Protein AF-A0A7V4MFY6-F1 (afdb_monomer_lite)

Foldseek 3Di:
DQFLDDPQAQHWDKDKDWDDDPNFIKIKIWTWGHYNHTSDTDTPDMDIDPDGPDDDDPPDDDCPPPVVCVVVVVVVVVVVVVVVVVVVD

Radius of gyration: 22.57 Å; chains: 1; bounding box: 51×62×32 Å

Sequence (89 aa):
PFGCVGPWLGQTAYAGIELQFNGLTHYGWLRISHFEFSNGGALIDWAYETRPGVPILAGAVPEPSTWALLVGGGVLMVWFRRKRHERRG

pLDDT: mean 86.16, std 11.05, range [53.25, 97.31]

Secondary structure (DSSP, 8-state):
--SSSSTTTT-EEEEEEEEEETTEEEEEEEEEEE-TTSS-EEEEEEEE-SSTT----TT----SSHHHHHHHHHHHHHHHHHHHHHT--

Structure (mmCIF, N/CA/C/O backbone):
data_AF-A0A7V4MFY6-F1
#
_entry.id   AF-A0A7V4MFY6-F1
#
loop_
_atom_site.group_PDB
_atom_site.id
_atom_site.type_symbol
_atom_site.label_atom_id
_atom_site.label_alt_id
_atom_site.label_comp_id
_atom_site.label_asym_id
_atom_site.label_entity_id
_atom_site.label_seq_id
_atom_site.pdbx_PDB_ins_code
_atom_site.Cartn_x
_atom_site.Cartn_y
_atom_site.Cartn_z
_atom_site.occupancy
_atom_site.B_iso_or_equiv
_atom_site.auth_seq_id
_atom_site.auth_comp_id
_atom_site.auth_asym_id
_atom_site.auth_atom_id
_atom_site.pdbx_PDB_model_num
ATOM 1 N N . PRO A 1 1 ? 16.766 7.228 -3.404 1.00 53.25 1 PRO A N 1
ATOM 2 C CA . PRO A 1 1 ? 16.148 7.972 -4.527 1.00 53.25 1 PRO A CA 1
ATOM 3 C C . PRO A 1 1 ? 15.241 7.048 -5.346 1.00 53.25 1 PRO A C 1
ATOM 5 O O . PRO A 1 1 ? 15.630 5.913 -5.609 1.00 53.25 1 PRO A O 1
ATOM 8 N N . PHE A 1 2 ? 14.045 7.522 -5.699 1.00 58.53 2 PHE A N 1
ATOM 9 C CA . PHE A 1 2 ? 13.186 6.878 -6.694 1.00 58.53 2 PHE A CA 1
ATOM 10 C C . PHE A 1 2 ? 13.621 7.399 -8.073 1.00 58.53 2 PHE A C 1
ATOM 12 O O . PHE A 1 2 ? 13.557 8.604 -8.303 1.00 58.53 2 PHE A O 1
ATOM 19 N N . GLY A 1 3 ? 14.132 6.537 -8.952 1.00 61.41 3 GLY A N 1
ATOM 20 C CA . GLY A 1 3 ? 14.641 6.920 -10.276 1.00 61.41 3 GLY A CA 1
ATOM 21 C C . GLY A 1 3 ? 15.612 5.885 -10.852 1.00 61.41 3 GLY A C 1
ATOM 22 O O . GLY A 1 3 ? 15.938 4.906 -10.185 1.00 61.41 3 GLY A O 1
ATOM 23 N N . CYS A 1 4 ? 16.141 6.158 -12.050 1.00 61.78 4 CYS A N 1
ATOM 24 C CA . CYS A 1 4 ? 17.092 5.319 -12.797 1.00 61.78 4 CYS A CA 1
ATOM 25 C C . CYS A 1 4 ? 18.416 5.040 -12.056 1.00 61.78 4 CYS A C 1
ATOM 27 O O . CYS A 1 4 ? 19.246 4.263 -12.518 1.00 61.78 4 CYS A O 1
ATOM 29 N N . VAL A 1 5 ? 18.604 5.658 -10.888 1.00 68.62 5 VAL A N 1
ATOM 30 C CA . VAL A 1 5 ? 19.663 5.384 -9.921 1.00 68.62 5 VAL A CA 1
ATOM 31 C C . VAL A 1 5 ? 19.043 5.231 -8.530 1.00 68.62 5 VAL A C 1
ATOM 33 O O . VAL A 1 5 ? 18.494 6.173 -7.955 1.00 68.62 5 VAL A O 1
ATOM 36 N N . GLY A 1 6 ? 19.127 4.026 -7.968 1.00 78.06 6 GLY A N 1
ATOM 37 C CA . GLY A 1 6 ? 18.602 3.722 -6.641 1.00 78.06 6 GLY A CA 1
ATOM 38 C C . GLY A 1 6 ? 18.513 2.219 -6.369 1.00 78.06 6 GLY A C 1
ATOM 39 O O . GLY A 1 6 ? 18.578 1.417 -7.297 1.00 78.06 6 GLY A O 1
ATOM 40 N N . PRO A 1 7 ? 18.331 1.815 -5.101 1.00 81.62 7 PRO A N 1
ATOM 41 C CA . PRO A 1 7 ? 18.291 0.402 -4.710 1.00 81.62 7 PRO A CA 1
ATOM 42 C C . PRO A 1 7 ? 17.063 -0.355 -5.240 1.00 81.62 7 PRO A C 1
ATOM 44 O O . PRO A 1 7 ? 16.967 -1.564 -5.065 1.00 81.62 7 PRO A O 1
ATOM 47 N N . TRP A 1 8 ? 16.090 0.353 -5.817 1.00 81.75 8 TRP A N 1
ATOM 48 C CA . TRP A 1 8 ? 14.827 -0.212 -6.294 1.00 81.75 8 TRP A CA 1
ATOM 49 C C . TRP A 1 8 ? 14.779 -0.315 -7.824 1.00 81.75 8 TRP A C 1
ATOM 51 O O . TRP A 1 8 ? 13.728 -0.626 -8.370 1.00 81.75 8 TRP A O 1
ATOM 61 N N . LEU A 1 9 ? 15.890 -0.050 -8.521 1.00 86.19 9 LEU A N 1
ATOM 62 C CA . LEU A 1 9 ? 15.971 -0.129 -9.980 1.00 86.19 9 LEU A CA 1
ATOM 63 C C . LEU A 1 9 ? 15.595 -1.534 -10.473 1.00 86.19 9 LEU A C 1
ATOM 65 O O . LEU A 1 9 ? 16.176 -2.512 -10.013 1.00 86.19 9 LEU A O 1
ATOM 69 N N . GLY A 1 10 ? 14.614 -1.628 -11.376 1.00 85.81 10 GLY A N 1
ATOM 70 C CA . GLY A 1 10 ? 14.108 -2.909 -11.888 1.00 85.81 10 GLY A CA 1
ATOM 71 C C . GLY A 1 10 ? 13.310 -3.746 -10.890 1.00 85.81 10 GLY A C 1
ATOM 72 O O . GLY A 1 10 ? 12.855 -4.835 -11.227 1.00 85.81 10 GLY A O 1
ATOM 73 N N . GLN A 1 11 ? 13.114 -3.253 -9.665 1.00 89.81 11 GLN A N 1
ATOM 74 C CA . GLN A 1 11 ? 12.468 -4.010 -8.604 1.00 89.81 11 GLN A CA 1
ATOM 75 C C . GLN A 1 11 ? 11.003 -3.622 -8.441 1.00 89.81 11 GLN A C 1
ATOM 77 O O . GLN A 1 11 ? 10.585 -2.488 -8.686 1.00 89.81 11 GLN A O 1
ATOM 82 N N . THR A 1 12 ? 10.227 -4.582 -7.944 1.00 91.94 12 THR A N 1
ATOM 83 C CA . THR A 1 12 ? 8.937 -4.309 -7.314 1.00 91.94 12 THR A CA 1
ATOM 84 C C . THR A 1 12 ? 9.128 -4.285 -5.806 1.00 91.94 12 THR A C 1
ATOM 86 O O . THR A 1 12 ? 9.595 -5.264 -5.227 1.00 91.94 12 THR A O 1
ATOM 89 N N . ALA A 1 13 ? 8.777 -3.172 -5.169 1.00 91.44 13 ALA A N 1
ATOM 90 C CA . ALA A 1 13 ? 9.010 -2.955 -3.746 1.00 91.44 13 ALA A CA 1
ATOM 91 C C . ALA A 1 13 ? 7.824 -2.256 -3.073 1.00 91.44 13 ALA A C 1
ATOM 93 O O . ALA A 1 13 ? 6.968 -1.661 -3.732 1.00 91.44 13 ALA A O 1
ATOM 94 N N . TYR A 1 14 ? 7.794 -2.335 -1.743 1.00 93.44 14 TYR A N 1
ATOM 95 C CA . TYR A 1 14 ? 6.793 -1.676 -0.912 1.00 93.44 14 TYR A CA 1
ATOM 96 C C . TYR A 1 14 ? 7.354 -0.398 -0.289 1.00 93.44 14 TYR A C 1
ATOM 98 O O . TYR A 1 14 ? 8.438 -0.411 0.294 1.00 93.44 14 TYR A O 1
ATOM 106 N N . ALA A 1 15 ? 6.586 0.687 -0.359 1.00 92.69 15 ALA A N 1
ATOM 107 C CA . ALA A 1 15 ? 6.849 1.941 0.338 1.00 92.69 15 ALA A CA 1
ATOM 108 C C . ALA A 1 15 ? 5.762 2.190 1.387 1.00 92.69 15 ALA A C 1
ATOM 110 O O . ALA A 1 15 ? 4.579 2.175 1.056 1.00 92.69 15 ALA A O 1
ATOM 111 N N . GLY A 1 16 ? 6.157 2.439 2.636 1.00 93.81 16 GLY A N 1
ATOM 112 C CA . GLY A 1 16 ? 5.239 2.929 3.663 1.00 93.81 16 GLY A CA 1
ATOM 113 C C . GLY A 1 16 ? 4.904 4.401 3.430 1.00 93.81 16 GLY A C 1
ATOM 114 O O . GLY A 1 16 ? 5.773 5.175 3.027 1.00 93.81 16 GLY A O 1
ATOM 115 N N . ILE A 1 17 ? 3.655 4.778 3.684 1.00 95.12 17 ILE A N 1
ATOM 116 C CA . ILE A 1 17 ? 3.185 6.160 3.595 1.00 95.12 17 ILE A CA 1
ATOM 117 C C . ILE A 1 17 ? 2.477 6.575 4.880 1.00 95.12 17 ILE A C 1
ATOM 119 O O . ILE A 1 17 ? 1.804 5.774 5.532 1.00 95.12 17 ILE A O 1
ATOM 123 N N . GLU A 1 18 ? 2.617 7.853 5.206 1.00 96.38 18 GLU A N 1
ATOM 124 C CA . GLU A 1 18 ? 1.841 8.525 6.238 1.00 96.38 18 GLU A CA 1
ATOM 125 C C . GLU A 1 18 ? 0.848 9.473 5.560 1.00 96.38 18 GLU A C 1
ATOM 127 O O . GLU A 1 18 ? 1.211 10.237 4.665 1.00 96.38 18 GLU A O 1
ATOM 132 N N . LEU A 1 19 ? -0.415 9.396 5.965 1.00 93.81 19 LEU A N 1
ATOM 133 C CA . LEU A 1 19 ? -1.519 10.188 5.439 1.00 93.81 19 LEU A CA 1
ATOM 134 C C . LEU A 1 19 ? -2.145 10.974 6.590 1.00 93.81 19 LEU A C 1
ATOM 136 O O . LEU A 1 19 ? -2.412 10.405 7.644 1.00 93.81 19 LEU A O 1
ATOM 140 N N . GLN A 1 20 ? -2.423 12.261 6.394 1.00 95.50 20 GLN A N 1
ATOM 141 C CA . GLN A 1 20 ? -3.185 13.058 7.357 1.00 95.50 20 GLN A CA 1
ATOM 142 C C . GLN A 1 20 ? -4.593 13.332 6.836 1.00 95.50 20 GLN A C 1
ATOM 144 O O . GLN A 1 20 ? -4.766 13.940 5.781 1.00 95.50 20 GLN A O 1
ATOM 149 N N . PHE A 1 21 ? -5.599 12.934 7.614 1.00 90.81 21 PHE A N 1
ATOM 150 C CA . PHE A 1 21 ? -7.008 13.226 7.362 1.00 90.81 21 PHE A CA 1
ATOM 151 C C . PHE A 1 21 ? -7.609 13.882 8.603 1.00 90.81 21 PHE A C 1
ATOM 153 O O . PHE A 1 21 ? -7.559 13.311 9.687 1.00 90.81 21 PHE A O 1
ATOM 160 N N . ASN A 1 22 ? -8.180 15.085 8.469 1.00 92.38 22 ASN A N 1
ATOM 161 C CA . ASN A 1 22 ? -8.803 15.814 9.587 1.00 92.38 22 ASN A CA 1
ATOM 162 C C . ASN A 1 22 ? -7.893 15.965 10.828 1.00 92.38 22 ASN A C 1
ATOM 164 O O . ASN A 1 22 ? -8.361 15.887 11.960 1.00 92.38 22 ASN A O 1
ATOM 168 N N . GLY A 1 23 ? -6.584 16.142 10.622 1.00 94.06 23 GLY A N 1
ATOM 169 C CA . GLY A 1 23 ? -5.599 16.236 11.707 1.00 94.06 23 GLY A CA 1
ATOM 170 C C . GLY A 1 23 ? -5.239 14.902 12.373 1.00 94.06 23 GLY A C 1
ATOM 171 O O . GLY A 1 23 ? -4.480 14.894 13.337 1.00 94.06 23 GLY A O 1
ATOM 172 N N . LEU A 1 24 ? -5.754 13.779 11.869 1.00 96.69 24 LEU A N 1
ATOM 173 C CA . LEU A 1 24 ? -5.41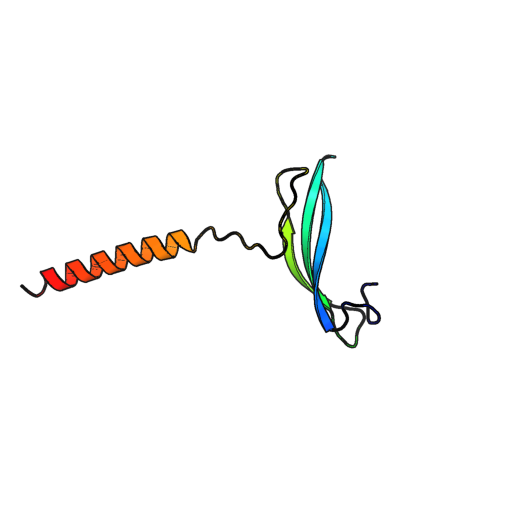8 12.439 12.331 1.00 96.69 24 LEU A CA 1
ATOM 174 C C . LEU A 1 24 ? -4.455 11.765 11.356 1.00 96.69 24 LEU A C 1
ATOM 176 O O . LEU A 1 24 ? -4.638 11.830 10.140 1.00 96.69 24 LEU A O 1
ATOM 180 N N . THR A 1 25 ? -3.443 11.097 11.904 1.00 97.31 25 THR A N 1
ATOM 181 C CA . THR A 1 25 ? -2.459 10.338 11.130 1.00 97.31 25 THR A CA 1
ATOM 182 C C . THR A 1 25 ? -2.969 8.933 10.838 1.00 97.31 25 THR A C 1
ATOM 184 O O . THR A 1 25 ? -3.396 8.218 11.740 1.00 97.31 25 THR A O 1
ATOM 187 N N . HIS A 1 26 ? -2.874 8.518 9.584 1.00 96.62 26 HIS A N 1
ATOM 188 C CA . HIS A 1 26 ? -3.182 7.185 9.090 1.00 96.62 26 HIS A CA 1
ATOM 189 C C . HIS A 1 26 ? -1.957 6.611 8.388 1.00 96.62 26 HIS A C 1
ATOM 191 O O . HIS A 1 26 ? -1.217 7.333 7.718 1.00 96.62 26 HIS A O 1
ATOM 197 N N . TYR A 1 27 ? -1.760 5.303 8.512 1.00 96.75 27 TYR A N 1
ATOM 198 C CA . TYR A 1 27 ? -0.647 4.611 7.876 1.00 96.75 27 TYR A CA 1
ATOM 199 C C . TYR A 1 27 ? -1.131 3.780 6.697 1.00 96.75 27 TYR A C 1
ATOM 201 O O . TYR A 1 27 ? -2.197 3.163 6.734 1.00 96.75 27 TYR A O 1
ATOM 209 N N . GLY A 1 28 ? -0.328 3.764 5.641 1.00 95.50 28 GLY A N 1
ATOM 210 C CA . GLY A 1 28 ? -0.592 2.993 4.439 1.00 95.50 28 GLY A CA 1
ATOM 211 C C . GLY A 1 28 ? 0.680 2.467 3.806 1.00 95.50 28 GLY A C 1
ATOM 212 O O . GLY A 1 28 ? 1.792 2.699 4.284 1.00 95.50 28 GLY A O 1
ATOM 213 N N . TRP A 1 29 ? 0.508 1.762 2.700 1.00 96.06 29 TRP A N 1
ATOM 214 C CA . TRP A 1 29 ? 1.606 1.282 1.882 1.00 96.06 29 TRP A CA 1
ATOM 215 C C . TRP A 1 29 ? 1.253 1.356 0.397 1.00 96.06 29 TRP A C 1
ATOM 217 O O . TRP A 1 29 ? 0.089 1.271 0.011 1.00 96.06 29 TRP A O 1
ATOM 227 N N . LEU A 1 30 ? 2.284 1.493 -0.431 1.00 94.19 30 LEU A N 1
ATOM 228 C CA . LEU A 1 30 ? 2.236 1.463 -1.890 1.00 94.19 30 LEU A CA 1
ATOM 229 C C . LEU A 1 30 ? 3.124 0.319 -2.383 1.00 94.19 30 LEU A C 1
ATOM 231 O O . LEU A 1 30 ? 4.245 0.175 -1.895 1.00 94.19 30 LEU A O 1
ATOM 235 N N . ARG A 1 31 ? 2.677 -0.459 -3.367 1.00 94.44 31 ARG A N 1
ATOM 236 C CA . ARG A 1 31 ? 3.533 -1.379 -4.125 1.00 94.44 31 ARG A CA 1
ATOM 237 C C . ARG A 1 31 ? 3.867 -0.753 -5.462 1.00 94.44 31 ARG A C 1
ATOM 239 O O . ARG A 1 31 ? 2.981 -0.474 -6.265 1.00 94.44 31 ARG A O 1
ATOM 246 N N . ILE A 1 32 ? 5.149 -0.537 -5.705 1.00 92.06 32 ILE A N 1
ATOM 247 C CA . ILE A 1 32 ? 5.630 0.180 -6.881 1.00 92.06 32 ILE A CA 1
ATOM 248 C C . ILE A 1 32 ? 6.556 -0.750 -7.652 1.00 92.06 32 ILE A C 1
ATOM 250 O O . ILE A 1 32 ? 7.458 -1.347 -7.068 1.00 92.06 32 ILE A O 1
ATOM 254 N N . SER A 1 33 ? 6.336 -0.857 -8.958 1.00 91.75 33 SER A N 1
ATOM 255 C CA . SER A 1 33 ? 7.309 -1.422 -9.895 1.00 91.75 33 SER A CA 1
ATOM 256 C C . SER A 1 33 ? 8.159 -0.296 -10.457 1.00 91.75 33 SER A C 1
ATOM 258 O O . SER A 1 33 ? 7.614 0.720 -10.881 1.00 91.75 33 SER A O 1
ATOM 260 N N . HIS A 1 34 ? 9.478 -0.450 -10.457 1.00 88.88 34 HIS A N 1
ATOM 261 C CA . HIS A 1 34 ? 10.389 0.525 -11.044 1.00 88.88 34 HIS A CA 1
ATOM 262 C C . HIS A 1 34 ? 10.942 0.020 -12.376 1.00 88.88 34 HIS A C 1
ATOM 264 O O . HIS A 1 34 ? 11.316 -1.145 -12.496 1.00 88.88 34 HIS A O 1
ATOM 270 N N . PHE A 1 35 ? 11.032 0.896 -13.374 1.00 86.00 35 PHE A N 1
ATOM 271 C CA . PHE A 1 35 ? 11.581 0.544 -14.681 1.00 86.00 35 PHE A CA 1
ATOM 272 C C . PHE A 1 35 ? 13.115 0.590 -14.664 1.00 86.00 35 PHE A C 1
ATOM 274 O O . PHE A 1 35 ? 13.702 1.514 -14.116 1.00 86.00 35 PHE A O 1
ATOM 281 N N . GLU A 1 36 ? 13.781 -0.382 -15.291 1.00 80.62 36 GLU A N 1
ATOM 282 C CA . GLU A 1 36 ? 15.253 -0.496 -15.274 1.00 80.62 36 GLU A CA 1
ATOM 283 C C . GLU A 1 36 ? 15.983 0.631 -16.018 1.00 80.62 36 GLU A C 1
ATOM 285 O O . GLU A 1 36 ? 17.069 1.038 -15.618 1.00 80.62 36 GLU A O 1
ATOM 290 N N . PHE A 1 37 ? 15.394 1.155 -17.095 1.00 80.31 37 PHE A N 1
ATOM 291 C CA . PHE A 1 37 ? 16.071 2.086 -18.011 1.00 80.31 37 PHE A CA 1
ATOM 292 C C . PHE A 1 37 ? 15.381 3.447 -18.117 1.00 80.31 37 PHE A C 1
ATOM 294 O O . PHE A 1 37 ? 15.624 4.204 -19.055 1.00 80.31 37 PHE A O 1
ATOM 301 N N . SER A 1 38 ? 14.489 3.775 -17.182 1.00 77.06 38 SER A N 1
ATOM 302 C CA . SER A 1 38 ? 13.808 5.069 -17.183 1.00 77.06 38 SER A CA 1
ATOM 303 C C . SER A 1 38 ? 13.530 5.555 -15.769 1.00 77.06 38 SER A C 1
ATOM 305 O O . SER A 1 38 ? 13.402 4.767 -14.838 1.00 77.06 38 SER A O 1
ATOM 307 N N . ASN A 1 39 ? 13.424 6.874 -15.610 1.00 76.19 39 ASN A N 1
ATOM 308 C CA . ASN A 1 39 ? 13.015 7.509 -14.360 1.00 76.19 39 ASN A CA 1
ATOM 309 C C . ASN A 1 39 ? 11.504 7.368 -14.168 1.00 76.19 39 ASN A C 1
ATOM 311 O O . ASN A 1 39 ? 10.761 8.339 -14.288 1.00 76.19 39 ASN A O 1
ATOM 315 N N . GLY A 1 40 ? 11.043 6.146 -13.935 1.00 79.50 40 GLY A N 1
ATOM 316 C CA . GLY A 1 40 ? 9.624 5.860 -13.921 1.00 79.50 40 GLY A CA 1
ATOM 317 C C . GLY A 1 40 ? 9.301 4.499 -13.342 1.00 79.50 40 GLY A C 1
ATOM 318 O O . GLY A 1 40 ? 10.169 3.679 -13.047 1.00 79.50 40 GLY A O 1
ATOM 319 N N . GLY A 1 41 ? 8.012 4.281 -13.159 1.00 86.38 41 GLY A N 1
ATOM 320 C CA . GLY A 1 41 ? 7.480 3.062 -12.595 1.00 86.38 41 GLY A CA 1
ATOM 321 C C . GLY A 1 41 ? 5.962 3.074 -12.623 1.00 86.38 41 GLY A C 1
ATOM 322 O O . GLY A 1 41 ? 5.346 4.077 -12.986 1.00 86.38 41 GLY A O 1
ATOM 323 N N . ALA A 1 42 ? 5.363 1.965 -12.212 1.00 89.94 42 ALA A N 1
ATOM 324 C CA . ALA A 1 42 ? 3.922 1.844 -12.054 1.00 89.94 42 ALA A CA 1
ATOM 325 C C . ALA A 1 42 ? 3.567 1.585 -10.588 1.00 89.94 42 ALA A C 1
ATOM 327 O O . ALA A 1 42 ? 4.155 0.713 -9.942 1.00 89.94 42 ALA A O 1
ATOM 328 N N . LEU A 1 43 ? 2.570 2.318 -10.085 1.00 91.88 43 LEU A N 1
ATOM 329 C CA . LEU A 1 43 ? 1.864 1.950 -8.862 1.00 91.88 43 LEU A CA 1
ATOM 330 C C . LEU A 1 43 ? 1.004 0.723 -9.174 1.00 91.88 43 LEU A C 1
ATOM 332 O O . LEU A 1 43 ? 0.128 0.787 -10.032 1.00 91.88 43 LEU A O 1
ATOM 336 N N . ILE A 1 44 ? 1.283 -0.386 -8.501 1.00 93.81 44 ILE A N 1
ATOM 337 C CA . ILE A 1 44 ? 0.591 -1.656 -8.719 1.00 93.81 44 ILE A CA 1
ATOM 338 C C . ILE A 1 44 ? -0.661 -1.713 -7.849 1.00 93.81 44 ILE A C 1
ATOM 340 O O . ILE A 1 44 ? -1.764 -1.911 -8.349 1.00 93.81 44 ILE A O 1
ATOM 344 N N . ASP A 1 45 ? -0.488 -1.538 -6.543 1.00 92.88 45 ASP A N 1
ATOM 345 C CA . ASP A 1 45 ? -1.570 -1.495 -5.571 1.00 92.88 45 ASP A CA 1
ATOM 346 C C . ASP A 1 45 ? -1.148 -0.719 -4.325 1.00 92.88 45 ASP A C 1
ATOM 348 O O . ASP A 1 45 ? -0.006 -0.274 -4.175 1.00 92.88 45 ASP A O 1
ATOM 352 N N . TRP A 1 46 ? -2.128 -0.490 -3.464 1.00 93.94 46 TRP A N 1
ATOM 353 C CA . TRP A 1 46 ? -1.974 0.256 -2.235 1.00 93.94 46 TRP A CA 1
ATOM 354 C C . TRP A 1 46 ? -3.076 -0.128 -1.256 1.00 93.94 46 TRP A C 1
ATOM 356 O O . TRP A 1 46 ? -4.146 -0.598 -1.649 1.00 93.94 46 TRP A O 1
ATOM 366 N N . ALA A 1 47 ? -2.820 0.111 0.021 1.00 94.19 47 ALA A N 1
ATOM 367 C CA . ALA A 1 47 ? -3.843 0.070 1.050 1.00 94.19 47 ALA A CA 1
ATOM 368 C C . ALA A 1 47 ? -3.490 1.041 2.175 1.00 94.19 47 ALA A C 1
ATOM 370 O O . ALA A 1 47 ? -2.341 1.463 2.323 1.00 94.19 47 ALA A O 1
ATOM 371 N N . TYR A 1 48 ? -4.487 1.380 2.985 1.00 94.38 48 TYR A N 1
ATOM 372 C CA . TYR A 1 48 ? -4.313 2.190 4.182 1.00 94.38 48 TYR A CA 1
ATOM 373 C C . TYR A 1 48 ? -5.230 1.699 5.297 1.00 94.38 48 TYR A C 1
ATOM 375 O O . TYR A 1 48 ? -6.268 1.086 5.045 1.00 94.38 48 TYR A O 1
ATOM 383 N N . GLU A 1 49 ? -4.836 1.972 6.536 1.00 94.12 49 GLU A N 1
ATOM 384 C CA . GLU A 1 49 ? -5.657 1.694 7.704 1.00 94.12 49 GLU A CA 1
ATOM 385 C C . GLU A 1 49 ? -6.613 2.861 7.974 1.00 94.12 49 GLU A C 1
ATOM 387 O O . GLU A 1 49 ? -6.237 4.026 8.129 1.00 94.12 49 GLU A O 1
ATOM 392 N N . THR A 1 50 ? -7.896 2.520 8.020 1.00 92.69 50 THR A N 1
ATOM 393 C CA . THR A 1 50 ? -8.996 3.454 8.273 1.00 92.69 50 THR A CA 1
ATOM 394 C C . THR A 1 50 ? -9.016 3.968 9.709 1.00 92.69 50 THR A C 1
ATOM 396 O O . THR A 1 50 ? -9.573 5.032 9.965 1.00 92.69 50 THR A O 1
ATOM 399 N N . ARG A 1 51 ? -8.402 3.245 10.649 1.00 94.12 51 ARG A N 1
ATOM 400 C CA . ARG A 1 51 ? -8.260 3.668 12.042 1.00 94.12 51 ARG A CA 1
ATOM 401 C C . ARG A 1 51 ? -7.006 4.532 12.214 1.00 94.12 51 ARG A C 1
ATOM 403 O O . ARG A 1 51 ? -5.914 4.112 11.837 1.00 94.12 51 ARG A O 1
ATOM 410 N N . PRO A 1 52 ? -7.125 5.726 12.804 1.00 95.94 52 PRO A N 1
ATOM 411 C CA . PRO A 1 52 ? -5.983 6.612 12.976 1.00 95.94 52 PRO A CA 1
ATOM 412 C C . PRO A 1 52 ? -4.949 6.010 13.938 1.00 95.94 52 PRO A C 1
ATOM 414 O O . PRO A 1 52 ? -5.303 5.355 14.918 1.00 95.94 52 PRO A O 1
ATOM 417 N N . GLY A 1 53 ? -3.666 6.234 13.654 1.00 94.88 53 GLY A N 1
ATOM 418 C CA . GLY A 1 53 ? -2.529 5.812 14.477 1.00 94.88 53 GLY A CA 1
ATOM 419 C C . GLY A 1 53 ? -2.244 4.307 14.482 1.00 94.88 53 GLY A C 1
ATOM 420 O O . GLY A 1 53 ? -1.334 3.871 15.184 1.00 94.88 53 GLY A O 1
ATOM 421 N N . VAL A 1 54 ? -2.993 3.503 13.722 1.00 95.62 54 VAL A N 1
ATOM 422 C CA . VAL A 1 54 ? -2.836 2.044 13.700 1.00 95.62 54 VAL 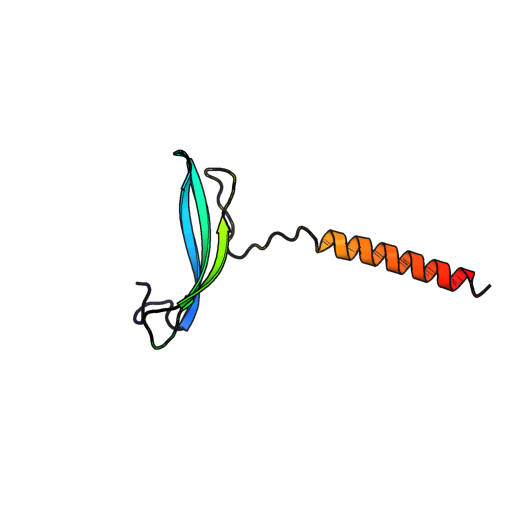A CA 1
ATOM 423 C C . VAL A 1 54 ? -1.904 1.626 12.552 1.00 95.62 54 VAL A C 1
ATOM 425 O O . VAL A 1 54 ? -2.138 2.024 11.408 1.00 95.62 54 VAL A O 1
ATOM 428 N N . PRO A 1 55 ? -0.846 0.832 12.819 1.00 92.44 55 PRO A N 1
ATOM 429 C CA . PRO A 1 55 ? 0.043 0.338 11.773 1.00 92.44 55 PRO A CA 1
ATOM 430 C C . PRO A 1 55 ? -0.647 -0.728 10.914 1.00 92.44 55 PRO A C 1
ATOM 432 O O . PRO A 1 55 ? -1.480 -1.498 11.393 1.00 92.44 55 PRO A O 1
ATOM 435 N N . ILE A 1 56 ? -0.241 -0.814 9.649 1.00 92.81 56 ILE A N 1
ATOM 436 C CA . ILE A 1 56 ? -0.752 -1.782 8.673 1.00 92.81 56 ILE A CA 1
ATOM 437 C C . ILE A 1 56 ? 0.393 -2.595 8.069 1.00 92.81 56 ILE A C 1
ATOM 439 O O . ILE A 1 56 ? 1.472 -2.066 7.799 1.00 92.81 56 ILE A O 1
ATOM 443 N N . LEU A 1 57 ? 0.156 -3.889 7.843 1.00 94.06 57 LEU A N 1
ATOM 444 C CA . LEU A 1 57 ? 1.115 -4.770 7.182 1.00 94.06 57 LEU A CA 1
ATOM 445 C C . LEU A 1 57 ? 1.057 -4.587 5.658 1.00 94.06 57 LEU A C 1
ATOM 447 O O . LEU A 1 57 ? -0.014 -4.666 5.052 1.00 94.06 57 LEU A O 1
ATOM 451 N N . ALA A 1 58 ? 2.215 -4.372 5.035 1.00 94.06 58 ALA A N 1
ATOM 452 C CA . ALA A 1 58 ? 2.325 -4.239 3.586 1.00 94.06 58 ALA A CA 1
ATOM 453 C C . ALA A 1 58 ? 1.994 -5.548 2.857 1.00 94.06 58 ALA A C 1
ATOM 455 O O . ALA A 1 58 ? 2.387 -6.627 3.294 1.00 94.06 58 ALA A O 1
ATOM 456 N N . GLY A 1 59 ? 1.268 -5.449 1.741 1.00 88.19 59 GLY A N 1
ATOM 457 C CA . GLY A 1 59 ? 0.886 -6.603 0.923 1.00 88.19 59 GLY A CA 1
ATOM 458 C C . GLY A 1 59 ? -0.202 -7.495 1.526 1.00 88.19 59 GLY A C 1
ATOM 459 O O . GLY A 1 59 ? -0.597 -8.469 0.888 1.00 88.19 59 GLY A O 1
ATOM 460 N N . ALA A 1 60 ? -0.7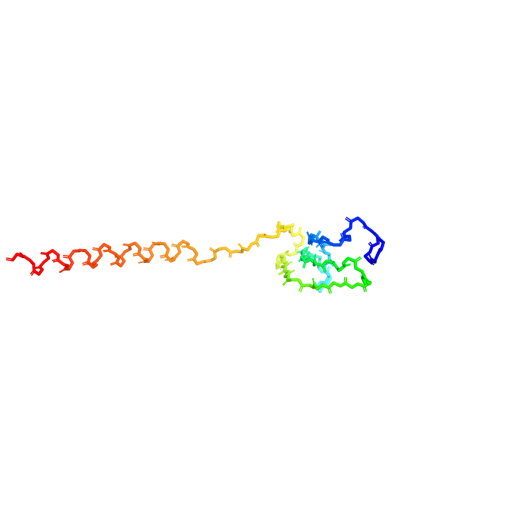18 -7.170 2.715 1.00 82.81 60 ALA 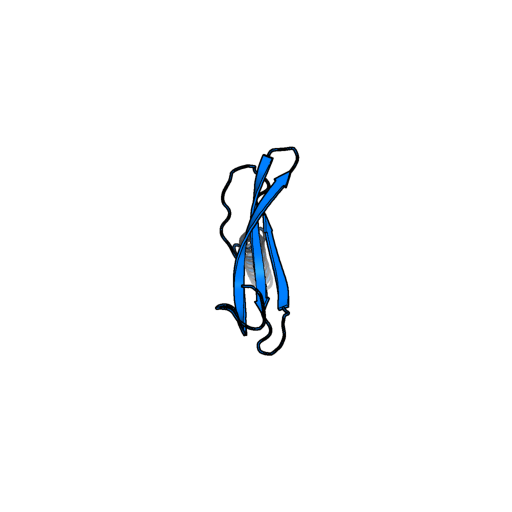A N 1
ATOM 461 C CA . ALA A 1 60 ? -1.865 -7.865 3.278 1.00 82.81 60 ALA A CA 1
ATOM 462 C C . ALA A 1 60 ? -3.122 -7.494 2.481 1.00 82.81 60 ALA A C 1
ATOM 464 O O . ALA A 1 60 ? -3.664 -6.397 2.617 1.00 82.81 60 ALA A O 1
ATOM 465 N N . VAL A 1 61 ? -3.580 -8.413 1.634 1.00 69.12 61 VAL A N 1
ATOM 466 C CA . VAL A 1 61 ? -4.901 -8.335 1.011 1.00 69.12 61 VAL A CA 1
ATOM 467 C C . VAL A 1 61 ? -5.885 -8.907 2.029 1.00 69.12 61 VAL A C 1
ATOM 469 O O . VAL A 1 61 ? -5.703 -10.054 2.441 1.00 69.12 61 VAL A O 1
ATOM 472 N N . PRO A 1 62 ? -6.903 -8.152 2.483 1.00 62.12 62 PRO A N 1
ATOM 473 C CA . PRO A 1 62 ? -7.956 -8.737 3.296 1.00 62.12 62 PRO A CA 1
ATOM 474 C C . PRO A 1 62 ? -8.524 -9.929 2.523 1.00 62.12 62 PRO A C 1
ATOM 476 O O . PRO A 1 62 ? -8.823 -9.792 1.339 1.00 62.12 62 PRO A O 1
ATOM 479 N N . GLU A 1 63 ? -8.679 -11.085 3.164 1.00 68.25 63 GLU A N 1
ATOM 480 C CA . GLU A 1 63 ? -9.356 -12.245 2.578 1.00 68.25 63 GLU A CA 1
ATOM 481 C C . GLU A 1 63 ? -10.822 -12.289 3.051 1.00 68.25 63 GLU A C 1
ATOM 483 O O . GLU A 1 63 ? -11.188 -13.169 3.833 1.00 68.25 63 GLU A O 1
ATOM 488 N N . PRO A 1 64 ? -11.712 -11.357 2.651 1.00 62.47 64 PRO A N 1
ATOM 489 C CA . PRO A 1 64 ? -13.080 -11.363 3.153 1.00 62.47 64 PRO A CA 1
ATOM 490 C C . PRO A 1 64 ? -13.895 -12.536 2.592 1.00 62.47 64 PRO A C 1
ATOM 492 O O . PRO A 1 64 ? -14.979 -12.819 3.094 1.00 62.47 64 PRO A O 1
ATOM 495 N N . SER A 1 65 ? -13.402 -13.237 1.567 1.00 74.38 65 SER A N 1
ATOM 496 C CA . SER A 1 65 ? -14.197 -14.209 0.815 1.00 74.38 65 SER A CA 1
ATOM 497 C C . SER A 1 65 ? -13.570 -15.591 0.652 1.00 74.38 65 SER A C 1
ATOM 499 O O . SER A 1 65 ? -14.315 -16.510 0.326 1.00 74.38 65 SER A O 1
ATOM 501 N N . THR A 1 66 ? -12.279 -15.812 0.934 1.00 79.44 66 THR A N 1
ATOM 502 C CA . THR A 1 66 ? -11.666 -17.152 0.799 1.00 79.44 66 THR A CA 1
ATOM 503 C C . THR A 1 66 ? -12.396 -18.176 1.665 1.00 79.44 66 THR A C 1
ATOM 505 O O . THR A 1 66 ? -12.862 -19.204 1.176 1.00 79.44 66 THR A O 1
ATOM 508 N N . TRP A 1 67 ? -12.589 -17.861 2.946 1.00 79.56 67 TRP A N 1
ATOM 509 C CA . TRP A 1 67 ? -13.298 -18.737 3.878 1.00 79.56 67 TRP A CA 1
ATOM 510 C C . TRP A 1 67 ? -14.774 -18.900 3.523 1.00 79.56 67 TRP A C 1
ATOM 512 O O . TRP A 1 67 ? -15.289 -20.016 3.560 1.00 79.56 67 TRP A O 1
ATOM 522 N N . ALA A 1 68 ? -15.444 -17.819 3.121 1.00 84.06 68 ALA A N 1
ATOM 523 C CA . ALA A 1 68 ? -16.839 -17.878 2.692 1.00 84.06 68 ALA A CA 1
ATOM 524 C C . ALA A 1 68 ? -17.017 -18.791 1.465 1.00 84.06 68 ALA A C 1
ATOM 526 O O . ALA A 1 68 ? -17.952 -19.589 1.419 1.00 84.06 68 ALA A O 1
ATOM 527 N N . LEU A 1 69 ? -16.090 -18.726 0.505 1.00 86.75 69 LEU A N 1
ATOM 528 C CA . LEU A 1 69 ? -16.078 -19.575 -0.684 1.00 86.75 69 LEU A CA 1
ATOM 529 C C . LEU A 1 69 ? -15.760 -21.033 -0.346 1.00 86.75 69 LEU A C 1
ATOM 531 O O . LEU A 1 69 ? -16.437 -21.927 -0.849 1.00 86.75 69 LEU A O 1
ATOM 535 N N . LEU A 1 70 ? -14.772 -21.289 0.516 1.00 89.69 70 LEU A N 1
ATOM 536 C CA . LEU A 1 70 ? -14.408 -22.649 0.924 1.00 89.69 70 LEU A CA 1
ATOM 537 C C . LEU A 1 70 ? -15.545 -23.326 1.697 1.00 89.69 70 LEU A C 1
ATOM 539 O O . LEU A 1 70 ? -15.913 -24.461 1.389 1.00 89.69 70 LEU A O 1
ATOM 543 N N . VAL A 1 71 ? -16.147 -22.620 2.658 1.00 90.06 71 VAL A N 1
ATOM 544 C CA . VAL A 1 71 ? -17.279 -23.132 3.441 1.00 90.06 71 VAL A CA 1
ATOM 545 C C . VAL A 1 71 ? -18.511 -23.303 2.553 1.00 90.06 71 VAL A C 1
ATOM 547 O O . VAL A 1 71 ? -19.096 -24.386 2.522 1.00 90.06 71 VAL A O 1
ATOM 550 N N . GLY A 1 72 ? -18.883 -22.278 1.781 1.00 91.06 72 GLY A N 1
ATOM 551 C CA . GLY A 1 72 ? -20.030 -22.337 0.874 1.00 91.06 72 GLY A CA 1
ATOM 552 C C . GLY A 1 72 ? -19.892 -23.442 -0.179 1.00 91.06 72 GLY A C 1
ATOM 553 O O . GLY A 1 72 ? -20.810 -24.240 -0.374 1.00 91.06 72 GLY A O 1
ATOM 554 N N . GLY A 1 73 ? -18.719 -23.554 -0.806 1.00 93.00 73 GLY A N 1
ATOM 555 C CA . GLY A 1 73 ? -18.402 -24.609 -1.768 1.00 93.00 73 GLY A CA 1
ATOM 556 C C . GLY A 1 73 ? -18.422 -26.007 -1.145 1.00 93.00 73 GLY A C 1
ATOM 557 O O . GLY A 1 73 ? -18.969 -26.939 -1.741 1.00 93.00 73 GLY A O 1
ATOM 558 N N . GLY A 1 74 ? -17.900 -26.158 0.076 1.00 93.88 74 GLY A N 1
ATOM 559 C CA . GLY A 1 74 ? -17.960 -27.407 0.837 1.00 93.88 74 GLY A CA 1
ATOM 560 C C . GLY A 1 74 ? -19.396 -27.861 1.115 1.00 93.88 74 GLY A C 1
ATOM 561 O O . GLY A 1 74 ? -19.741 -29.018 0.858 1.00 93.88 74 GLY A O 1
ATOM 562 N N . VAL A 1 75 ? -20.260 -26.944 1.561 1.00 94.38 75 VAL A N 1
ATOM 563 C CA . VAL A 1 75 ? -21.687 -27.220 1.809 1.00 94.38 75 VAL A CA 1
ATOM 564 C C . VAL A 1 75 ? -22.397 -27.652 0.524 1.00 94.38 75 VAL A C 1
ATOM 566 O O . VAL A 1 75 ? -23.098 -28.668 0.523 1.00 94.38 75 VAL A O 1
ATOM 569 N N . LEU A 1 76 ? -22.176 -26.939 -0.586 1.00 93.38 76 LEU A N 1
ATOM 570 C CA . LEU A 1 76 ? -22.751 -27.291 -1.887 1.00 93.38 76 LEU A CA 1
ATOM 571 C C . LEU A 1 76 ? -22.299 -28.679 -2.352 1.00 93.38 76 LEU A C 1
ATOM 573 O O . LEU A 1 76 ? -23.130 -29.482 -2.779 1.00 93.38 76 LEU A O 1
ATOM 577 N N . MET A 1 77 ? -21.009 -29.006 -2.226 1.00 94.56 77 MET A N 1
ATOM 578 C CA . MET A 1 77 ? -20.489 -30.327 -2.590 1.00 94.56 77 MET A CA 1
ATOM 579 C C . MET A 1 77 ? -21.141 -31.451 -1.779 1.00 94.56 77 MET A C 1
ATOM 581 O O . MET A 1 77 ? -21.547 -32.463 -2.353 1.00 94.56 77 MET A O 1
ATOM 585 N N . VAL A 1 78 ? -21.284 -31.290 -0.460 1.00 94.31 78 VAL A N 1
ATOM 586 C CA . VAL A 1 78 ? -21.952 -32.286 0.395 1.00 94.31 78 VAL A CA 1
ATOM 587 C C . VAL A 1 78 ? -23.422 -32.447 0.005 1.00 94.31 78 VAL A C 1
ATOM 589 O O . VAL A 1 78 ? -23.905 -33.576 -0.118 1.00 94.31 78 VAL A O 1
ATOM 592 N N . TRP A 1 79 ? -24.123 -31.340 -0.249 1.00 92.19 79 TRP A N 1
ATOM 593 C CA . TRP A 1 79 ? -25.518 -31.358 -0.684 1.00 92.19 79 TRP A CA 1
ATOM 594 C C . TRP A 1 79 ? -25.700 -32.094 -2.019 1.00 92.19 79 TRP A C 1
ATOM 596 O O . TRP A 1 79 ? -26.520 -33.011 -2.119 1.00 92.19 79 TRP A O 1
ATOM 606 N N . PHE A 1 80 ? -24.880 -31.780 -3.026 1.00 92.06 80 PHE A N 1
ATOM 607 C CA . PHE A 1 80 ? -24.917 -32.468 -4.319 1.00 92.06 80 PHE A CA 1
ATOM 608 C C . PHE A 1 80 ? -24.564 -33.957 -4.209 1.00 92.06 80 PHE A C 1
ATOM 610 O O . PHE A 1 80 ? -25.173 -34.783 -4.894 1.00 92.06 80 PHE A O 1
ATOM 617 N N . ARG A 1 81 ? -23.623 -34.330 -3.329 1.00 90.38 81 ARG A N 1
ATOM 618 C CA . ARG A 1 81 ? -23.284 -35.740 -3.071 1.00 90.38 81 ARG A CA 1
ATOM 619 C C . ARG A 1 81 ? -24.468 -36.500 -2.480 1.00 90.38 81 ARG A C 1
ATOM 621 O O . ARG A 1 81 ? -24.787 -37.575 -2.980 1.00 90.38 81 ARG A O 1
ATOM 628 N N . ARG A 1 82 ? -25.153 -35.934 -1.483 1.00 88.38 82 ARG A N 1
ATOM 629 C CA . ARG A 1 82 ? -26.352 -36.540 -0.877 1.00 88.38 82 ARG A CA 1
ATOM 630 C C . ARG A 1 82 ? -27.472 -36.739 -1.898 1.00 88.38 82 ARG A C 1
ATOM 632 O O . ARG A 1 82 ? -27.950 -37.856 -2.066 1.00 88.38 82 ARG A O 1
ATOM 639 N N . LYS A 1 83 ? -27.770 -35.707 -2.692 1.00 86.31 83 LYS A N 1
ATOM 640 C CA . LYS A 1 83 ? -28.797 -35.760 -3.744 1.00 86.31 83 LYS A CA 1
ATOM 641 C C . LYS A 1 83 ? -28.508 -36.807 -4.828 1.00 86.31 83 LYS A C 1
ATOM 643 O O . LYS A 1 83 ? -29.426 -37.381 -5.406 1.00 86.31 83 LYS A O 1
ATOM 648 N N . ARG A 1 84 ? -27.231 -37.070 -5.135 1.00 80.38 84 ARG A N 1
ATOM 649 C CA . ARG A 1 84 ? -26.836 -38.133 -6.077 1.00 80.38 84 ARG A CA 1
ATOM 650 C C . ARG A 1 84 ? -27.053 -39.533 -5.498 1.00 80.38 84 ARG A C 1
ATOM 652 O O . ARG A 1 84 ? -27.365 -40.440 -6.265 1.00 80.38 84 ARG A O 1
ATOM 659 N N . HIS A 1 85 ? -26.869 -39.709 -4.191 1.00 75.06 85 HIS A N 1
ATOM 660 C CA . HIS A 1 85 ? -27.118 -40.983 -3.515 1.00 75.06 85 HIS A CA 1
ATOM 661 C C . HIS A 1 85 ? -28.615 -41.307 -3.427 1.00 75.06 85 HIS A C 1
ATOM 663 O O . HIS A 1 85 ? -28.985 -42.445 -3.683 1.00 75.06 85 HIS A O 1
ATOM 669 N N . GLU A 1 86 ? -29.471 -40.313 -3.182 1.00 80.38 86 GLU A N 1
ATOM 670 C CA . GLU A 1 86 ? -30.937 -40.484 -3.148 1.00 80.38 86 GLU A CA 1
ATOM 671 C C . GLU A 1 86 ? -31.539 -40.926 -4.491 1.00 80.38 86 GLU A C 1
ATOM 673 O O . GLU A 1 86 ? -32.563 -41.589 -4.519 1.00 80.38 86 GLU A O 1
ATOM 678 N N . ARG A 1 87 ? -30.908 -40.585 -5.620 1.00 68.75 87 ARG A N 1
ATOM 679 C CA . ARG A 1 87 ? -31.382 -40.959 -6.968 1.00 68.75 87 ARG A CA 1
ATOM 680 C C . ARG A 1 87 ? -30.951 -42.359 -7.422 1.00 68.75 87 ARG A C 1
ATOM 682 O O . ARG A 1 87 ? -31.220 -42.726 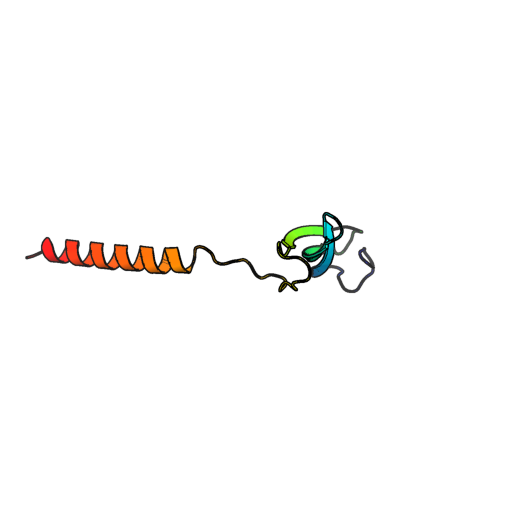-8.562 1.00 68.75 87 ARG A O 1
ATOM 689 N N . ARG A 1 88 ? -30.177 -43.078 -6.606 1.00 62.78 88 ARG A N 1
ATOM 690 C CA . ARG A 1 88 ? -29.570 -44.377 -6.949 1.00 62.78 88 ARG A CA 1
ATOM 691 C C . ARG A 1 88 ? -30.101 -45.546 -6.110 1.00 62.78 88 ARG A C 1
ATOM 693 O O . ARG A 1 88 ? -29.666 -46.666 -6.364 1.00 62.78 88 ARG A O 1
ATOM 700 N N . GLY A 1 89 ? -30.968 -45.287 -5.131 1.00 53.81 89 GLY A N 1
ATOM 701 C CA . GLY A 1 89 ? -31.735 -46.299 -4.394 1.00 53.81 89 GLY A CA 1
ATOM 702 C C . G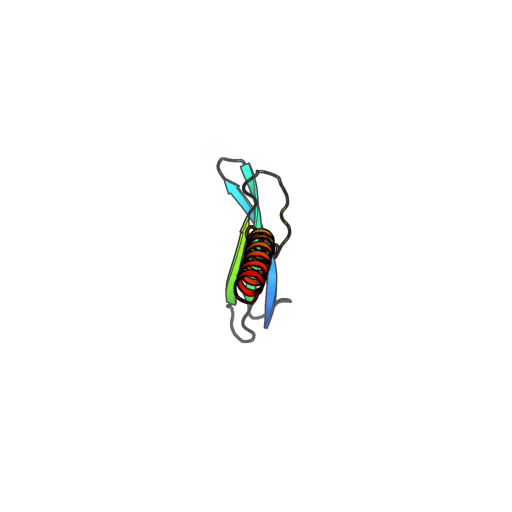LY A 1 89 ? -33.187 -46.275 -4.837 1.00 53.81 89 GLY A C 1
ATOM 703 O O . GLY A 1 89 ? -33.827 -47.337 -4.719 1.00 53.81 89 GLY A O 1
#